Protein AF-A0A7V9P640-F1 (afdb_monomer)

Radius of gyration: 30.28 Å; Cα contacts (8 Å, |Δi|>4): 43; chains: 1; bounding box: 92×40×30 Å

Nearest PDB structures (foldseek):
  3t91-assembly1_A  TM=3.401E-01  e=7.759E+00  Bacillus s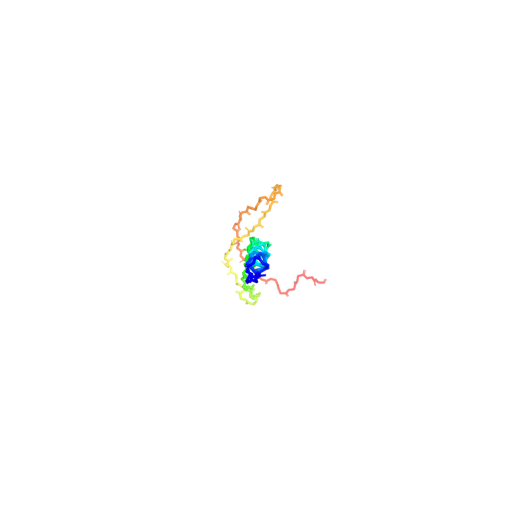ubtilis

Foldseek 3Di:
DPDDDPPVVVVVVVVVVVVVVVVVPPDPPPPPDPPDDDDDPVPDDFQDKDWDWDDPDDPDIDIDIDGHHDDDPDDDD

Sequence (77 aa):
MTRGRGQGVRVGLLALLCAGVALALSGPAFGQAACEPVMPTSDIAVGMTGTGWTVSRGRTREPFSVEVLGVLKDGVG

Structure (mmCIF, N/CA/C/O backbone):
data_AF-A0A7V9P640-F1
#
_entry.id   AF-A0A7V9P640-F1
#
loop_
_atom_site.group_PDB
_atom_site.id
_atom_site.type_symbol
_atom_site.label_atom_id
_atom_site.label_alt_id
_atom_site.label_comp_id
_atom_site.label_asym_id
_atom_site.label_entity_id
_atom_site.label_seq_id
_atom_site.pdbx_PDB_ins_code
_atom_site.Cartn_x
_atom_site.Cartn_y
_atom_site.Cartn_z
_atom_site.occupancy
_atom_site.B_iso_or_equiv
_atom_site.auth_seq_id
_atom_site.auth_comp_id
_atom_site.auth_asym_id
_atom_site.auth_atom_id
_atom_site.pdbx_PDB_model_num
ATOM 1 N N . MET A 1 1 ? 75.916 25.032 2.871 1.00 45.84 1 MET A N 1
ATOM 2 C CA . MET A 1 1 ? 74.870 24.057 3.259 1.00 45.84 1 MET A CA 1
ATOM 3 C C . MET A 1 1 ? 73.589 24.803 3.632 1.00 45.84 1 MET A C 1
ATOM 5 O O . MET A 1 1 ? 73.426 25.172 4.782 1.00 45.84 1 MET A O 1
ATOM 9 N N . THR A 1 2 ? 72.693 25.083 2.682 1.00 52.41 2 THR A N 1
ATOM 10 C CA . THR A 1 2 ? 71.398 25.750 2.963 1.00 52.41 2 THR A CA 1
ATOM 11 C C . THR A 1 2 ? 70.310 25.252 2.003 1.00 52.41 2 THR A C 1
ATOM 13 O O . THR A 1 2 ? 69.616 26.019 1.349 1.00 52.41 2 THR A O 1
ATOM 16 N N . ARG A 1 3 ? 70.149 23.929 1.887 1.00 53.72 3 ARG A N 1
ATOM 17 C CA . ARG A 1 3 ? 69.061 23.309 1.111 1.00 53.72 3 ARG A CA 1
ATOM 18 C C . ARG A 1 3 ? 68.366 22.281 2.001 1.00 53.72 3 ARG A C 1
ATOM 20 O O . ARG A 1 3 ? 68.744 21.124 2.012 1.00 53.72 3 ARG A O 1
ATOM 27 N N . GLY A 1 4 ? 67.423 22.735 2.828 1.00 55.91 4 GLY A N 1
ATOM 28 C CA . GLY A 1 4 ? 66.737 21.840 3.775 1.00 55.91 4 GLY A CA 1
ATOM 29 C C . GLY A 1 4 ? 65.420 22.348 4.366 1.00 55.91 4 GLY A C 1
ATOM 30 O O . GLY A 1 4 ? 64.615 21.548 4.819 1.00 55.91 4 GLY A O 1
ATO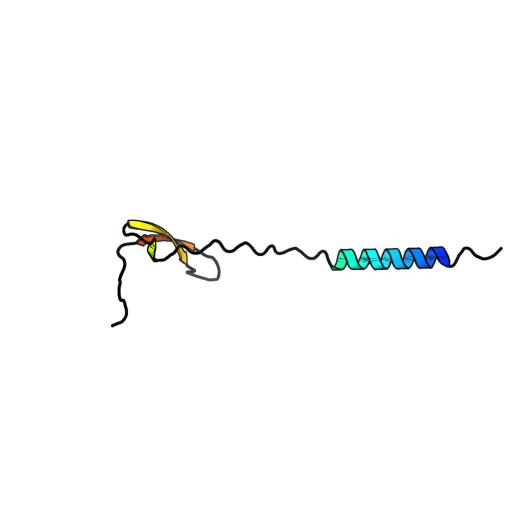M 31 N N . ARG A 1 5 ? 65.135 23.657 4.328 1.00 57.72 5 ARG A N 1
ATOM 32 C CA . ARG A 1 5 ? 63.923 24.216 4.964 1.00 57.72 5 ARG A CA 1
ATOM 33 C C . ARG A 1 5 ? 62.693 24.312 4.048 1.00 57.72 5 ARG A C 1
ATOM 35 O O . ARG A 1 5 ? 61.573 24.268 4.538 1.00 57.72 5 ARG A O 1
ATOM 42 N N . GLY A 1 6 ? 62.878 24.409 2.727 1.00 50.81 6 GLY A N 1
ATOM 43 C CA . GLY A 1 6 ? 61.777 24.661 1.781 1.00 50.81 6 GLY A CA 1
ATOM 44 C C . GLY A 1 6 ? 61.006 23.425 1.295 1.00 50.81 6 GLY A C 1
ATOM 45 O O . GLY A 1 6 ? 59.887 23.565 0.810 1.00 50.81 6 GLY A O 1
ATOM 46 N N . GLN A 1 7 ? 61.577 22.221 1.409 1.00 54.69 7 GLN A N 1
ATOM 47 C CA . GLN A 1 7 ? 60.932 20.983 0.944 1.00 54.69 7 GLN A CA 1
ATOM 48 C C . GLN A 1 7 ? 59.954 20.405 1.978 1.00 54.69 7 GLN A C 1
ATOM 50 O O . GLN A 1 7 ? 58.875 19.967 1.593 1.00 54.69 7 GLN A O 1
ATOM 55 N N . GLY A 1 8 ? 60.267 20.485 3.278 1.00 51.62 8 GLY A N 1
ATOM 56 C CA . GLY A 1 8 ? 59.386 19.975 4.340 1.00 51.62 8 GLY A CA 1
ATOM 57 C C . GLY A 1 8 ? 58.054 20.727 4.446 1.00 51.62 8 GLY A C 1
ATOM 58 O O . GLY A 1 8 ? 57.006 20.110 4.606 1.00 51.62 8 GLY A O 1
ATOM 59 N N . VAL A 1 9 ? 58.072 22.053 4.261 1.00 58.81 9 VAL A N 1
ATOM 60 C CA . VAL A 1 9 ? 56.859 22.894 4.304 1.00 58.81 9 VAL A CA 1
ATOM 61 C C . VAL A 1 9 ? 55.934 22.616 3.115 1.00 58.81 9 VAL A C 1
ATOM 63 O O . VAL A 1 9 ? 54.717 22.569 3.274 1.00 58.81 9 VAL A O 1
ATOM 66 N N . ARG A 1 10 ? 56.5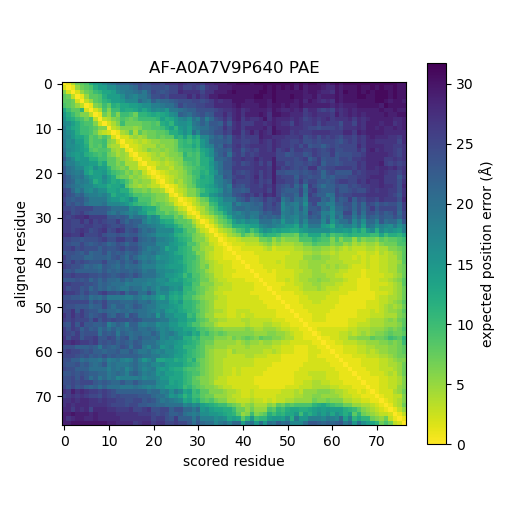01 22.382 1.923 1.00 55.88 10 ARG A N 1
ATOM 67 C CA . ARG A 1 10 ? 55.728 22.085 0.705 1.00 55.88 10 ARG A CA 1
ATOM 68 C C . ARG A 1 10 ? 55.055 20.714 0.766 1.00 55.88 10 ARG A C 1
ATOM 70 O O . ARG A 1 10 ? 53.905 20.597 0.361 1.00 55.88 10 ARG A O 1
ATOM 77 N N . VAL A 1 11 ? 55.741 19.706 1.309 1.00 60.22 11 VAL A N 1
ATOM 78 C CA . VAL A 1 11 ? 55.172 18.361 1.504 1.00 60.22 11 VAL A CA 1
ATOM 79 C C . VAL A 1 11 ? 54.086 18.376 2.585 1.00 60.22 11 VAL A C 1
ATOM 81 O O . VAL A 1 11 ? 53.025 17.793 2.383 1.00 60.22 11 VAL A O 1
ATOM 84 N N . GLY A 1 12 ? 54.300 19.103 3.689 1.00 61.19 12 GLY A N 1
ATOM 85 C CA . GLY A 1 12 ? 53.299 19.246 4.752 1.00 61.19 12 GLY A CA 1
ATOM 86 C C . GLY A 1 12 ? 52.017 19.943 4.288 1.00 61.19 12 GLY A C 1
ATOM 87 O O . GLY A 1 12 ? 50.921 19.485 4.603 1.00 61.19 12 GLY A O 1
ATOM 88 N N . LEU A 1 13 ? 52.138 21.004 3.481 1.00 62.34 13 LEU A N 1
ATOM 89 C CA . LEU A 1 13 ? 50.985 21.731 2.941 1.00 62.34 13 LEU A CA 1
ATOM 90 C C . LEU A 1 13 ? 50.175 20.885 1.945 1.00 62.34 13 LEU A C 1
ATOM 92 O O . LEU A 1 13 ? 48.947 20.902 2.001 1.00 62.34 13 LEU A O 1
ATOM 96 N N . LEU A 1 14 ? 50.837 20.115 1.070 1.00 63.34 14 LEU A N 1
ATOM 97 C CA . LEU A 1 14 ? 50.141 19.193 0.162 1.00 63.34 14 LEU A CA 1
ATOM 98 C C . LEU A 1 14 ? 49.426 18.064 0.917 1.00 63.34 14 LEU A C 1
ATOM 100 O O . LEU A 1 14 ? 48.300 17.723 0.565 1.00 63.34 14 LEU A O 1
ATOM 104 N N . ALA A 1 15 ? 50.041 17.510 1.965 1.00 62.19 15 ALA A N 1
ATOM 105 C CA . ALA A 1 15 ? 49.415 16.470 2.780 1.00 62.19 15 ALA A CA 1
ATOM 106 C C . ALA A 1 15 ? 48.162 16.988 3.514 1.00 62.19 15 ALA A C 1
ATOM 108 O O . ALA A 1 15 ? 47.143 16.300 3.550 1.00 62.19 15 ALA A O 1
ATOM 109 N N . LEU A 1 16 ? 48.211 18.221 4.032 1.00 63.75 16 LEU A N 1
ATOM 110 C CA . LEU A 1 16 ? 47.068 18.891 4.665 1.00 63.75 16 LEU A CA 1
ATOM 111 C C . LEU A 1 16 ? 45.937 19.194 3.669 1.00 63.75 16 LEU A C 1
ATOM 113 O O . LEU A 1 16 ? 44.768 18.997 3.998 1.00 63.75 16 LEU A O 1
ATOM 117 N N . LEU A 1 17 ? 46.269 19.615 2.445 1.00 67.75 17 LEU A N 1
ATOM 118 C CA . LEU A 1 17 ? 45.289 19.831 1.374 1.00 67.75 17 LEU A CA 1
ATOM 119 C C . LEU A 1 17 ? 44.601 18.524 0.953 1.00 67.75 17 LEU A C 1
ATOM 121 O O . LEU A 1 17 ? 43.377 18.489 0.848 1.00 67.75 17 LEU A O 1
ATOM 125 N N . CYS A 1 18 ? 45.356 17.437 0.771 1.00 63.22 18 CYS A N 1
ATOM 126 C CA . CYS A 1 18 ? 44.775 16.137 0.423 1.00 63.22 18 CYS A CA 1
ATOM 127 C C . CYS A 1 18 ? 43.895 15.567 1.547 1.00 63.22 18 CYS A C 1
ATOM 129 O O . CYS A 1 18 ? 42.833 15.012 1.266 1.00 63.22 18 CYS A O 1
ATOM 131 N N . ALA A 1 19 ? 44.295 15.739 2.811 1.00 64.31 19 ALA A N 1
ATOM 132 C CA . ALA A 1 19 ? 43.492 15.312 3.956 1.00 64.31 19 ALA A CA 1
ATOM 133 C C . ALA A 1 19 ? 42.179 16.108 4.071 1.00 64.31 19 ALA A C 1
ATOM 135 O O . ALA A 1 19 ? 41.127 15.523 4.321 1.00 64.31 19 ALA A O 1
ATOM 136 N N . GLY A 1 20 ? 42.213 17.423 3.826 1.00 65.75 20 GLY A N 1
ATOM 137 C CA . GLY A 1 20 ? 41.019 18.274 3.856 1.00 65.75 20 GLY A CA 1
ATOM 138 C C . GLY A 1 20 ? 39.979 17.911 2.789 1.00 65.75 20 GLY A C 1
ATOM 139 O O . GLY A 1 20 ? 38.784 17.908 3.073 1.00 65.75 20 GLY A O 1
ATOM 140 N N . VAL A 1 21 ? 40.421 17.541 1.582 1.00 65.19 21 VAL A N 1
ATOM 141 C CA . VAL A 1 21 ? 39.521 17.117 0.492 1.00 65.19 21 VAL A CA 1
ATOM 142 C C . VAL A 1 21 ? 38.837 15.785 0.813 1.00 65.19 21 VAL A C 1
ATOM 144 O O . VAL A 1 21 ? 37.640 15.646 0.574 1.00 65.19 21 VAL A O 1
ATOM 147 N N . ALA A 1 22 ? 39.556 14.827 1.406 1.00 61.41 22 ALA A N 1
ATOM 148 C CA . ALA A 1 22 ? 38.985 13.530 1.772 1.00 61.41 22 ALA A CA 1
ATOM 149 C C . ALA A 1 22 ? 37.852 13.653 2.809 1.00 61.41 22 ALA A C 1
ATOM 151 O O . ALA A 1 22 ? 36.829 12.985 2.672 1.00 61.41 22 ALA A O 1
ATOM 152 N N . LEU A 1 23 ? 37.995 14.548 3.796 1.00 61.81 23 LEU A N 1
ATOM 153 C CA . LEU A 1 23 ? 36.938 14.819 4.780 1.00 61.81 23 LEU A CA 1
ATOM 154 C C . LEU A 1 23 ? 35.756 15.617 4.201 1.00 61.81 23 LEU A C 1
ATOM 156 O O . LEU A 1 23 ? 34.634 15.477 4.678 1.00 61.81 23 LEU A O 1
ATOM 160 N N . ALA A 1 24 ? 35.971 16.441 3.172 1.00 64.94 24 ALA A N 1
ATOM 161 C CA . ALA A 1 24 ? 34.882 17.168 2.512 1.00 64.94 24 ALA A CA 1
ATOM 162 C C . ALA A 1 24 ? 33.976 16.248 1.668 1.00 64.94 24 ALA A C 1
ATOM 164 O O . ALA A 1 24 ? 32.813 16.570 1.433 1.00 64.94 24 ALA A O 1
ATOM 165 N N . LEU A 1 25 ? 34.498 15.100 1.225 1.00 64.38 25 LEU A N 1
ATOM 166 C CA . LEU A 1 25 ? 33.779 14.114 0.411 1.00 64.38 25 LEU A CA 1
ATOM 167 C C . LEU A 1 25 ? 33.078 13.029 1.245 1.00 64.38 25 LEU A C 1
ATOM 169 O O . LEU A 1 25 ? 32.254 12.292 0.707 1.00 64.38 25 LEU A O 1
ATOM 173 N N . SER A 1 26 ? 33.351 12.933 2.551 1.00 63.69 26 SER A N 1
ATOM 174 C CA . SER A 1 26 ? 32.704 11.976 3.460 1.00 63.69 26 SER A CA 1
ATOM 175 C C . SER A 1 26 ? 31.337 12.470 3.951 1.00 63.69 26 SER A C 1
ATOM 177 O O . SER A 1 26 ? 31.078 12.548 5.153 1.00 63.69 26 SER A O 1
ATOM 179 N N . GLY A 1 27 ? 30.463 12.842 3.015 1.00 71.06 27 GLY A N 1
ATOM 180 C CA . GLY A 1 27 ? 29.053 13.089 3.306 1.00 71.06 27 GLY A CA 1
ATOM 181 C C . GLY A 1 27 ? 28.329 11.790 3.684 1.00 71.06 27 GLY A C 1
ATOM 182 O O . GLY A 1 27 ? 28.787 10.703 3.321 1.00 71.06 27 GLY A O 1
ATOM 183 N N . PRO A 1 28 ? 27.196 11.865 4.404 1.00 72.19 28 PRO A N 1
ATOM 184 C CA . PRO A 1 28 ? 26.391 10.688 4.690 1.00 72.19 28 PRO A CA 1
ATOM 185 C C . PRO A 1 28 ? 25.971 10.026 3.374 1.00 72.19 28 PRO A C 1
ATOM 187 O O . PRO A 1 28 ? 25.302 10.634 2.537 1.00 72.19 28 PRO A O 1
ATOM 190 N N . ALA A 1 29 ? 26.377 8.771 3.191 1.00 71.12 29 ALA A N 1
ATOM 191 C CA . ALA A 1 29 ? 25.913 7.956 2.085 1.00 71.12 29 ALA A CA 1
ATOM 192 C C . ALA A 1 29 ? 24.443 7.602 2.339 1.00 71.12 29 ALA A C 1
ATOM 194 O O . ALA A 1 29 ? 24.129 6.671 3.081 1.00 71.12 29 ALA A O 1
ATOM 195 N N . PHE A 1 30 ? 23.527 8.360 1.738 1.00 71.56 30 PHE A N 1
ATOM 196 C CA . PHE A 1 30 ? 22.142 7.928 1.616 1.00 71.56 30 PHE A CA 1
ATOM 197 C C . PHE A 1 30 ? 22.115 6.792 0.599 1.00 71.56 30 PHE A C 1
ATOM 199 O O . PHE A 1 30 ? 22.101 7.022 -0.610 1.00 71.56 30 PHE A O 1
ATOM 206 N N . GLY A 1 31 ? 22.171 5.556 1.093 1.00 68.38 31 GLY A N 1
ATOM 207 C CA . GLY A 1 31 ? 21.918 4.392 0.259 1.00 68.38 31 GLY A CA 1
ATOM 208 C C . GLY A 1 31 ? 20.545 4.550 -0.383 1.00 68.38 31 GLY A C 1
ATOM 209 O O . GLY A 1 31 ? 19.545 4.700 0.320 1.00 68.38 31 GLY A O 1
ATOM 210 N N . GLN A 1 32 ? 20.494 4.548 -1.714 1.00 70.62 32 GLN A N 1
ATOM 211 C CA . GLN A 1 32 ? 19.233 4.355 -2.413 1.00 70.62 32 GLN A CA 1
ATOM 212 C C . GLN A 1 32 ? 18.762 2.954 -2.029 1.00 70.62 32 GLN A C 1
ATOM 214 O O . GLN A 1 32 ? 19.383 1.965 -2.416 1.00 70.62 32 GLN A O 1
ATOM 219 N N . ALA A 1 33 ? 17.725 2.865 -1.193 1.00 73.81 33 ALA A N 1
ATOM 220 C CA . ALA A 1 33 ? 17.070 1.590 -0.958 1.00 73.81 33 ALA A CA 1
ATOM 221 C C . ALA A 1 33 ? 16.642 1.052 -2.327 1.00 73.81 33 ALA A C 1
ATOM 223 O O . ALA A 1 33 ? 16.015 1.779 -3.102 1.00 73.81 33 ALA A O 1
ATOM 224 N N . ALA A 1 34 ? 17.033 -0.181 -2.645 1.00 78.75 34 ALA A N 1
ATOM 225 C CA . ALA A 1 34 ? 16.566 -0.822 -3.860 1.00 78.75 34 ALA A CA 1
ATOM 226 C C . ALA A 1 34 ? 15.033 -0.850 -3.811 1.00 78.75 34 ALA A C 1
ATOM 228 O O . ALA A 1 34 ? 14.452 -1.284 -2.814 1.00 78.75 34 ALA A O 1
ATOM 229 N N . CYS A 1 35 ? 14.382 -0.334 -4.853 1.00 80.38 35 CYS A N 1
ATOM 230 C CA . CYS A 1 35 ? 12.946 -0.512 -4.989 1.00 80.38 35 CYS A CA 1
ATOM 231 C C . CYS A 1 35 ? 12.677 -2.004 -5.168 1.00 80.38 35 CYS A C 1
ATOM 233 O O . CYS A 1 35 ? 13.201 -2.614 -6.101 1.00 80.38 35 CYS A O 1
ATOM 235 N N . GLU A 1 36 ? 11.864 -2.568 -4.281 1.00 85.44 36 GLU A N 1
ATOM 236 C CA . GLU A 1 36 ? 11.370 -3.929 -4.447 1.00 85.44 36 GLU A CA 1
ATOM 237 C C . GLU A 1 36 ? 10.595 -4.013 -5.775 1.00 85.44 36 GLU A C 1
ATOM 239 O O . GLU A 1 36 ? 9.848 -3.078 -6.103 1.00 85.44 36 GLU A O 1
ATOM 244 N N . PRO A 1 37 ? 10.768 -5.083 -6.569 1.00 90.12 37 PRO A N 1
ATOM 245 C CA . PRO A 1 37 ? 9.967 -5.300 -7.763 1.00 90.12 37 PRO A CA 1
ATOM 246 C C . PRO A 1 37 ? 8.468 -5.254 -7.447 1.00 90.12 37 PRO A C 1
ATOM 248 O O . PRO A 1 37 ? 7.984 -5.843 -6.481 1.00 90.12 37 PRO A O 1
ATOM 251 N N . VAL A 1 38 ? 7.721 -4.550 -8.298 1.00 91.94 38 VAL A N 1
ATOM 252 C CA . VAL A 1 38 ? 6.259 -4.509 -8.221 1.00 91.94 38 VAL A CA 1
ATOM 253 C C . VAL A 1 38 ? 5.704 -5.830 -8.746 1.00 91.94 38 VAL A C 1
ATOM 255 O O . VAL A 1 38 ? 6.072 -6.269 -9.835 1.00 91.94 38 VAL A O 1
ATOM 258 N N . MET A 1 39 ? 4.802 -6.445 -7.983 1.00 91.94 39 MET A N 1
ATOM 259 C CA . MET A 1 39 ? 4.115 -7.668 -8.391 1.00 91.94 39 MET A CA 1
ATOM 260 C C . MET A 1 39 ? 3.278 -7.430 -9.665 1.00 91.94 39 MET A C 1
ATOM 262 O O . MET A 1 39 ? 2.534 -6.444 -9.722 1.00 91.94 39 MET A O 1
ATOM 266 N N . PRO A 1 40 ? 3.356 -8.312 -10.678 1.00 93.69 40 PRO A N 1
ATOM 267 C CA . PRO A 1 40 ? 2.505 -8.242 -11.861 1.00 93.69 40 PRO A CA 1
ATOM 268 C C . PRO A 1 40 ? 1.014 -8.312 -11.511 1.00 93.69 40 PRO A C 1
ATOM 270 O O . PRO A 1 40 ? 0.593 -9.092 -10.660 1.00 93.69 40 PRO A O 1
ATOM 273 N N . THR A 1 41 ? 0.177 -7.548 -12.216 1.00 89.94 41 THR A N 1
ATOM 274 C CA . THR A 1 41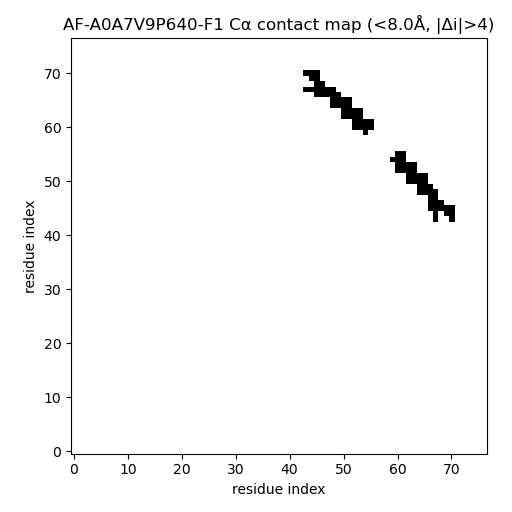 ? -1.283 -7.588 -12.011 1.00 89.94 41 THR A CA 1
ATOM 275 C C . THR A 1 41 ? -1.910 -8.920 -12.424 1.00 89.94 41 THR A C 1
ATOM 277 O O . THR A 1 41 ? -2.969 -9.267 -11.910 1.00 89.94 41 THR A O 1
ATOM 280 N N . SER A 1 42 ? -1.257 -9.682 -13.309 1.00 93.00 42 SER A N 1
ATOM 281 C CA . SER A 1 42 ? -1.652 -11.048 -13.684 1.00 93.00 42 SER A CA 1
ATOM 282 C C . SER A 1 42 ? -1.630 -12.028 -12.517 1.00 93.00 42 SER A C 1
ATOM 284 O O . SER A 1 42 ? -2.318 -13.045 -12.568 1.00 93.00 42 SER A O 1
ATOM 286 N N . ASP A 1 43 ? -0.853 -11.719 -11.480 1.00 94.94 43 ASP A N 1
ATOM 287 C CA . ASP A 1 43 ? -0.628 -12.605 -10.341 1.00 94.94 43 ASP A CA 1
ATOM 288 C C . ASP A 1 43 ? -1.620 -12.308 -9.202 1.00 94.94 43 ASP A C 1
ATOM 290 O O . ASP A 1 43 ? -1.665 -13.021 -8.200 1.00 94.94 43 ASP A O 1
ATOM 294 N N . ILE A 1 44 ? -2.454 -11.270 -9.359 1.00 94.25 44 ILE A N 1
ATOM 295 C CA . ILE A 1 44 ? -3.530 -10.932 -8.428 1.00 94.25 44 ILE A CA 1
ATOM 296 C C . ILE A 1 44 ? -4.643 -11.976 -8.525 1.00 94.25 44 ILE A C 1
ATOM 298 O O . ILE A 1 44 ? -5.206 -12.224 -9.592 1.00 94.25 44 ILE A O 1
ATOM 302 N N . ALA A 1 45 ? -5.022 -12.528 -7.374 1.00 95.00 45 ALA A N 1
ATOM 303 C CA . ALA A 1 45 ? -6.090 -13.509 -7.246 1.00 95.00 45 ALA A CA 1
ATOM 304 C C . ALA A 1 45 ? -7.120 -13.086 -6.188 1.00 95.00 45 ALA A C 1
ATOM 306 O O . ALA A 1 45 ? -6.805 -12.364 -5.242 1.00 95.00 45 ALA A O 1
ATOM 307 N N . VAL A 1 46 ? -8.358 -13.563 -6.345 1.00 96.50 46 VAL A N 1
ATOM 308 C CA . VAL A 1 46 ? -9.438 -13.359 -5.365 1.00 96.50 46 VAL A CA 1
ATOM 309 C C . VAL A 1 46 ? -9.063 -14.003 -4.028 1.00 96.50 46 VAL A C 1
ATOM 311 O O . VAL A 1 46 ? -8.508 -15.100 -4.001 1.00 96.50 46 VAL A O 1
ATOM 314 N N . GLY A 1 47 ? -9.360 -13.313 -2.928 1.00 97.25 47 GLY A N 1
ATOM 315 C CA . GLY A 1 47 ? -9.012 -13.717 -1.564 1.00 97.25 47 GLY A CA 1
ATOM 316 C C . GLY A 1 47 ? -7.575 -13.381 -1.155 1.00 97.25 47 GLY A C 1
ATOM 317 O O . GLY A 1 47 ? -7.195 -13.629 -0.013 1.00 97.25 47 GLY A O 1
ATOM 318 N N . MET A 1 48 ? -6.758 -12.808 -2.048 1.00 97.88 48 MET A N 1
ATOM 319 C CA . MET A 1 48 ? -5.421 -12.337 -1.687 1.00 97.88 48 MET A CA 1
ATOM 320 C C . MET A 1 48 ? -5.516 -11.195 -0.670 1.00 97.88 48 MET A C 1
ATOM 322 O O . MET A 1 48 ? -6.285 -10.250 -0.852 1.00 97.88 48 MET A O 1
ATOM 326 N N . THR A 1 49 ? -4.702 -11.268 0.382 1.00 98.06 49 THR A N 1
ATOM 327 C CA . THR A 1 49 ? -4.624 -10.246 1.431 1.00 98.06 49 THR A CA 1
ATOM 328 C C . THR A 1 49 ? -3.356 -9.412 1.313 1.00 98.06 49 THR A C 1
ATOM 330 O O . THR A 1 49 ? -2.324 -9.906 0.860 1.00 98.06 49 THR A O 1
ATOM 333 N N . GLY A 1 50 ? -3.389 -8.178 1.808 1.00 95.94 50 GLY A N 1
ATOM 334 C CA . GLY A 1 50 ? -2.206 -7.325 1.874 1.00 95.94 50 GLY A CA 1
ATOM 335 C C . GLY A 1 50 ? -2.323 -6.199 2.893 1.00 95.94 50 GLY A C 1
ATOM 336 O O . GLY A 1 50 ? -3.323 -6.074 3.603 1.00 95.94 50 GLY A O 1
ATOM 337 N N . THR A 1 51 ? -1.292 -5.357 2.924 1.00 97.50 51 THR A N 1
ATOM 338 C CA . THR A 1 51 ? -1.239 -4.153 3.761 1.00 97.50 51 THR A CA 1
ATOM 339 C C . THR A 1 51 ? -1.254 -2.919 2.873 1.00 97.50 51 THR A C 1
ATOM 341 O O . THR A 1 51 ? -0.288 -2.644 2.159 1.00 97.50 51 THR A O 1
ATOM 344 N N . GLY A 1 52 ? -2.342 -2.159 2.938 1.00 96.06 52 GLY A N 1
ATOM 345 C CA . GLY A 1 52 ? -2.412 -0.810 2.399 1.00 96.06 52 GLY A CA 1
ATOM 346 C C . GLY A 1 52 ? -1.785 0.197 3.361 1.00 96.06 52 GLY A C 1
ATOM 347 O O . GLY A 1 52 ? -1.739 -0.019 4.572 1.00 96.06 52 GLY A O 1
ATOM 348 N N . TRP A 1 53 ? -1.313 1.317 2.820 1.00 97.25 53 TRP A N 1
ATOM 349 C CA . TRP A 1 53 ? -0.828 2.452 3.602 1.00 97.25 53 TRP A CA 1
ATOM 350 C C . TRP A 1 53 ? -1.642 3.691 3.251 1.00 97.25 53 TRP A C 1
ATOM 352 O O . TRP A 1 53 ? -1.872 3.972 2.077 1.00 97.25 53 TRP A O 1
ATOM 362 N N . THR A 1 54 ? -2.065 4.437 4.264 1.00 97.12 54 THR A N 1
ATOM 363 C CA . THR A 1 54 ? -2.775 5.712 4.120 1.00 97.12 54 THR A CA 1
ATOM 364 C C . THR A 1 54 ? -2.122 6.788 4.987 1.00 97.12 54 THR A C 1
ATOM 366 O O . THR A 1 54 ? -1.208 6.505 5.762 1.00 97.12 54 THR A O 1
ATOM 369 N N . VAL A 1 55 ? -2.569 8.034 4.848 1.00 97.62 55 VAL A N 1
ATOM 370 C CA . VAL A 1 55 ? -2.214 9.148 5.734 1.00 97.62 55 VAL A CA 1
ATOM 371 C C . VAL A 1 55 ? -3.507 9.877 6.075 1.00 97.62 55 VAL A C 1
ATOM 373 O O . VAL A 1 55 ? -4.047 10.603 5.242 1.00 97.62 55 VAL A O 1
ATOM 376 N N . SER A 1 56 ? -4.017 9.690 7.293 1.00 95.81 56 SER A N 1
ATOM 377 C CA . SER A 1 56 ? -5.245 10.366 7.732 1.00 95.81 56 SER A CA 1
ATOM 378 C C . SER A 1 56 ? -4.995 11.832 8.116 1.00 95.81 56 SER A C 1
ATOM 380 O O . SER A 1 56 ? -5.850 12.698 7.918 1.00 95.81 56 SER A O 1
ATOM 382 N N . ARG A 1 57 ? -3.802 12.136 8.651 1.00 94.75 57 ARG A N 1
ATOM 383 C CA . ARG A 1 57 ? -3.380 13.480 9.070 1.00 94.75 57 ARG A CA 1
ATOM 384 C C . ARG A 1 57 ? -1.859 13.632 9.018 1.00 94.75 57 ARG A C 1
ATOM 386 O O . ARG A 1 57 ? -1.109 12.764 9.453 1.00 94.75 57 ARG A O 1
ATOM 393 N N . GLY A 1 58 ? -1.393 14.809 8.600 1.00 96.00 58 GLY A N 1
ATOM 394 C CA . GLY A 1 58 ? 0.028 15.153 8.644 1.00 96.00 58 GLY A CA 1
ATOM 395 C C . GLY A 1 58 ? 0.841 14.361 7.620 1.00 96.00 58 GLY A C 1
ATOM 396 O O . GLY A 1 58 ? 0.546 14.416 6.432 1.00 96.00 58 GLY A O 1
ATOM 397 N N . ARG A 1 59 ? 1.902 13.679 8.067 1.00 96.50 59 ARG A N 1
ATOM 398 C CA . ARG A 1 59 ? 2.838 12.930 7.200 1.00 96.50 59 ARG A CA 1
ATOM 399 C C . ARG A 1 59 ? 3.090 11.496 7.671 1.00 96.50 59 ARG A C 1
ATOM 401 O O . ARG A 1 59 ? 3.929 10.803 7.099 1.00 96.50 59 ARG A O 1
ATOM 408 N N . THR A 1 60 ? 2.415 11.072 8.735 1.00 96.81 60 THR A N 1
ATOM 409 C CA . THR A 1 60 ? 2.597 9.743 9.315 1.00 96.81 60 THR A CA 1
ATOM 410 C C . THR A 1 60 ? 1.778 8.742 8.521 1.00 96.81 60 THR A C 1
ATOM 412 O O . THR A 1 60 ? 0.582 8.936 8.330 1.00 96.81 60 THR A O 1
ATOM 415 N N . ARG A 1 61 ? 2.428 7.675 8.055 1.00 96.44 61 ARG A N 1
ATOM 416 C CA . ARG A 1 61 ? 1.745 6.582 7.365 1.00 96.44 61 ARG A CA 1
ATOM 417 C C . ARG A 1 61 ? 1.061 5.651 8.364 1.00 96.44 61 ARG A C 1
ATOM 419 O O . ARG A 1 61 ? 1.654 5.288 9.378 1.00 96.44 61 ARG A O 1
ATOM 426 N N . GLU A 1 62 ? -0.141 5.219 8.027 1.00 98.06 62 GLU A N 1
ATOM 427 C CA . GLU A 1 62 ? -0.978 4.321 8.820 1.00 98.06 62 GLU A CA 1
ATOM 428 C C . GLU A 1 62 ? -1.293 3.067 7.991 1.00 98.06 62 GLU A C 1
ATOM 430 O O . GLU A 1 62 ? -1.685 3.203 6.827 1.00 98.06 62 GLU A O 1
ATOM 435 N N . PRO A 1 63 ? -1.085 1.852 8.530 1.00 97.88 63 PRO A N 1
ATOM 436 C CA . PRO A 1 63 ? -1.404 0.624 7.816 1.00 97.88 63 PRO A CA 1
ATOM 437 C C . PRO A 1 63 ? -2.898 0.296 7.911 1.00 97.88 63 PRO A C 1
ATOM 439 O O . PRO A 1 63 ? -3.541 0.564 8.925 1.00 97.88 63 PRO A O 1
ATOM 442 N N . PHE A 1 64 ? -3.431 -0.365 6.887 1.00 97.81 64 PHE A N 1
ATOM 443 C CA . PHE A 1 64 ? -4.742 -1.011 6.927 1.00 97.81 64 PHE A CA 1
ATOM 444 C C . PHE A 1 64 ? -4.719 -2.325 6.142 1.00 97.81 64 PHE A C 1
ATOM 446 O O . PHE A 1 64 ? -3.925 -2.492 5.216 1.00 97.81 64 PHE A O 1
ATOM 453 N N . SER A 1 65 ? -5.581 -3.266 6.516 1.00 98.12 65 SER A N 1
ATOM 454 C CA . SER A 1 65 ? -5.686 -4.556 5.830 1.00 98.12 65 SER A CA 1
ATOM 455 C C . SER A 1 65 ? -6.521 -4.431 4.558 1.00 98.12 65 SER A C 1
ATOM 457 O O . SER A 1 65 ? -7.539 -3.740 4.546 1.00 98.12 65 SER A O 1
ATOM 459 N N . VAL A 1 66 ? -6.111 -5.13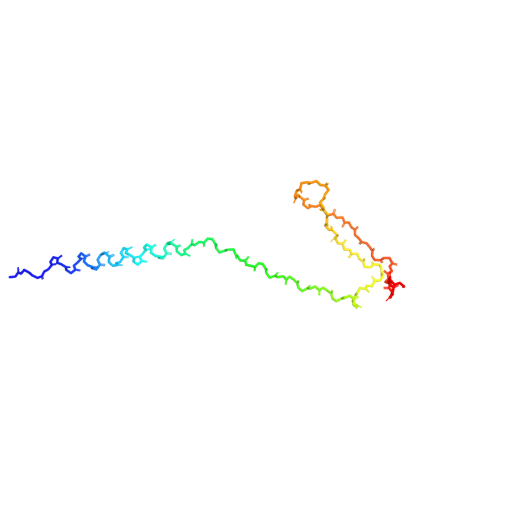2 3.505 1.00 97.75 66 VAL A N 1
ATOM 460 C CA . VAL A 1 66 ? -6.864 -5.258 2.250 1.00 97.75 66 VAL A CA 1
ATOM 461 C C . VAL A 1 66 ? -7.113 -6.717 1.905 1.00 97.75 66 VAL A C 1
ATOM 463 O O . VAL A 1 66 ? -6.289 -7.578 2.210 1.00 97.75 66 VAL A O 1
ATOM 466 N N . GLU A 1 67 ? -8.231 -6.959 1.226 1.00 98.06 67 GLU A N 1
ATOM 467 C CA . GLU A 1 67 ? -8.593 -8.231 0.605 1.00 98.06 67 GLU A CA 1
ATOM 468 C C . GLU A 1 67 ? -9.059 -7.974 -0.833 1.00 98.06 67 GLU A C 1
ATOM 470 O O . GLU A 1 67 ? -9.829 -7.046 -1.099 1.00 98.06 67 GLU A O 1
ATOM 475 N N . VAL A 1 68 ? -8.589 -8.795 -1.770 1.0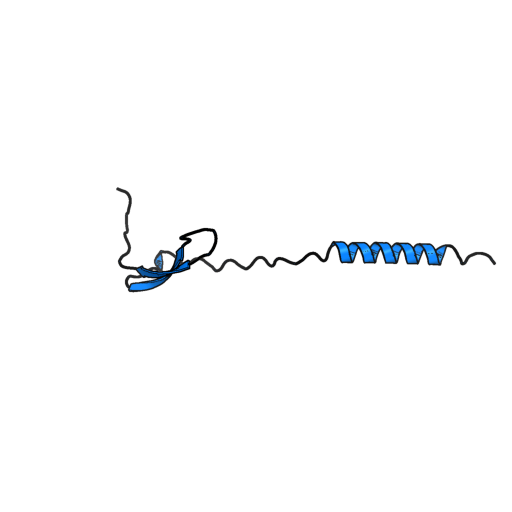0 96.69 68 VAL A N 1
ATOM 476 C CA . VAL A 1 68 ? -9.016 -8.750 -3.171 1.00 96.69 68 VAL A CA 1
ATOM 477 C C . VAL A 1 68 ? -10.338 -9.496 -3.323 1.00 96.69 68 VAL A C 1
ATOM 479 O O . VAL A 1 68 ? -10.375 -10.723 -3.327 1.00 96.69 68 VAL A O 1
ATOM 482 N N . LEU A 1 69 ? -11.427 -8.754 -3.514 1.00 96.56 69 LEU A N 1
ATOM 483 C CA . LEU A 1 69 ? -12.769 -9.332 -3.675 1.00 96.56 69 LEU A CA 1
ATOM 484 C C . LEU A 1 69 ? -13.046 -9.848 -5.097 1.00 96.56 69 LEU A C 1
ATOM 486 O O . LEU A 1 69 ? -13.924 -10.679 -5.310 1.00 96.56 69 LEU A O 1
ATOM 490 N N . GLY A 1 70 ? -12.320 -9.334 -6.087 1.00 93.31 70 GLY A N 1
ATOM 491 C CA . GLY A 1 70 ? -12.565 -9.593 -7.501 1.00 93.31 70 GLY A CA 1
ATOM 492 C C . GLY A 1 70 ? -11.577 -8.842 -8.385 1.00 93.31 70 GLY A C 1
ATOM 493 O O . GLY A 1 70 ? -10.996 -7.845 -7.960 1.00 93.31 70 GLY A O 1
ATOM 494 N N . VAL A 1 71 ? -11.407 -9.307 -9.625 1.00 91.06 71 VAL A N 1
ATOM 495 C CA . VAL A 1 71 ? -10.618 -8.614 -10.654 1.00 91.06 71 VAL A CA 1
ATOM 496 C C . VAL A 1 71 ? -11.559 -8.172 -11.765 1.00 91.06 71 VAL A C 1
ATOM 498 O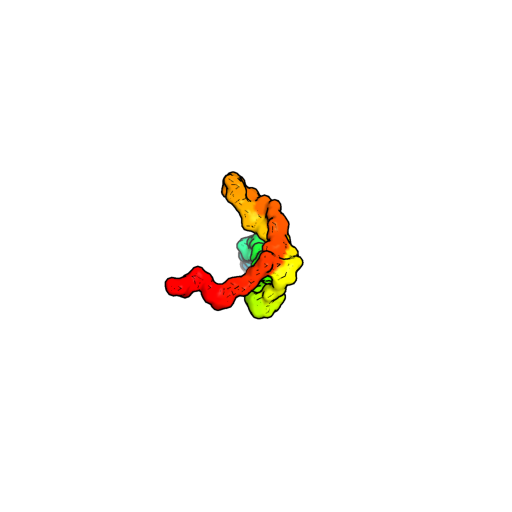 O . VAL A 1 71 ? -12.165 -9.000 -12.448 1.00 91.06 71 VAL A O 1
ATOM 501 N N . LEU A 1 72 ? -11.692 -6.858 -11.937 1.00 89.94 72 LEU A N 1
ATOM 502 C CA . LEU A 1 72 ? -12.484 -6.277 -13.013 1.00 89.94 72 LEU A CA 1
ATOM 503 C C . LEU A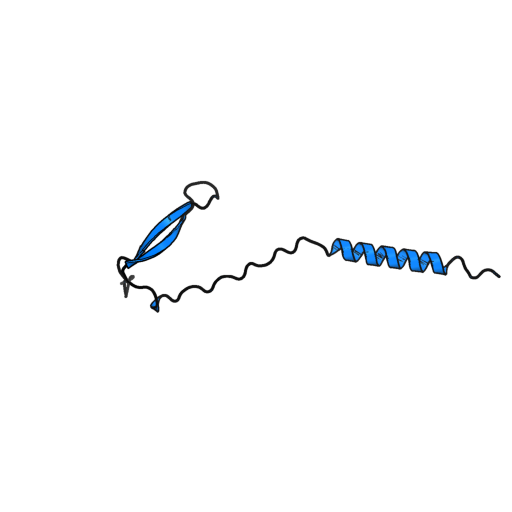 1 72 ? -11.642 -6.233 -14.295 1.00 89.94 72 LEU A C 1
ATOM 505 O O . LEU A 1 72 ? -10.554 -5.664 -14.300 1.00 89.94 72 LEU A O 1
ATOM 509 N N . LYS A 1 73 ? -12.136 -6.855 -15.371 1.00 82.44 73 LYS A N 1
ATOM 510 C CA . LYS A 1 73 ? -11.416 -6.938 -16.656 1.00 82.44 73 LYS A CA 1
ATOM 511 C C . LYS A 1 73 ? -11.476 -5.644 -17.466 1.00 82.44 73 LYS A C 1
ATOM 513 O O . LYS A 1 7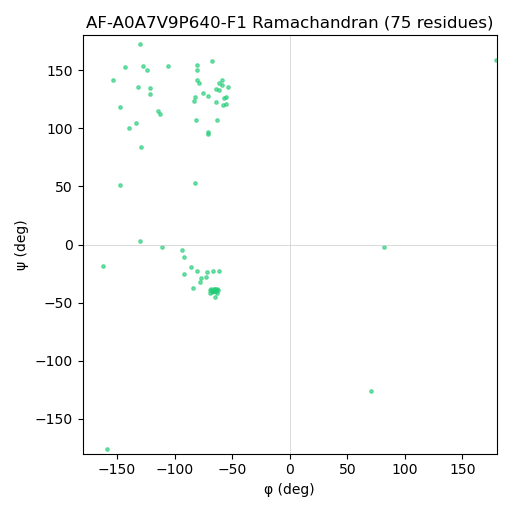3 ? -10.558 -5.380 -18.232 1.00 82.44 73 LYS A O 1
ATOM 518 N N . ASP A 1 74 ? -12.542 -4.872 -17.287 1.00 83.69 74 ASP A N 1
ATOM 519 C CA . ASP A 1 74 ? -12.755 -3.592 -17.948 1.00 83.69 74 ASP A CA 1
ATOM 520 C C . ASP A 1 74 ? -13.531 -2.662 -17.005 1.00 83.69 74 ASP A C 1
ATOM 522 O O . ASP A 1 74 ? -14.620 -3.008 -16.543 1.00 83.69 74 ASP A O 1
ATOM 526 N N . GLY A 1 75 ? -12.910 -1.542 -16.635 1.00 71.62 75 GLY A N 1
ATOM 527 C CA . GLY A 1 75 ? -13.407 -0.618 -15.611 1.00 71.62 75 GLY A CA 1
ATOM 528 C C . GLY A 1 75 ? -13.870 0.730 -16.146 1.00 71.62 75 GLY A C 1
ATOM 529 O O . GLY A 1 75 ? -14.334 1.553 -15.358 1.00 71.62 75 GLY A O 1
ATOM 530 N N . VAL A 1 76 ? -13.738 0.964 -17.454 1.00 72.56 76 VAL A N 1
ATOM 531 C CA . VAL A 1 76 ? -14.127 2.219 -18.100 1.00 72.56 76 VAL A CA 1
ATOM 532 C C . VAL A 1 76 ? -14.787 1.867 -19.430 1.00 72.56 76 VAL A C 1
ATOM 534 O O . VAL A 1 76 ? -14.101 1.543 -20.392 1.00 72.56 76 VAL A O 1
ATOM 537 N N . GLY A 1 77 ? -16.121 1.884 -19.443 1.00 54.62 77 GLY A N 1
ATOM 538 C CA . GLY A 1 77 ? -16.915 1.729 -20.665 1.00 54.62 77 GLY A CA 1
ATOM 539 C C . GLY A 1 77 ? -16.938 2.985 -21.525 1.00 54.62 77 GLY A C 1
ATOM 540 O O . GLY A 1 77 ? -16.684 4.085 -20.978 1.00 54.62 77 GLY A O 1
#

pLDDT: mean 79.2, std 16.76, range [45.84, 98.12]

Mean predicted aligned error: 14.57 Å

Secondary structure (DSSP, 8-state):
---SSHHHHHHHHHHHHHHHHHHHH-------PPPPPPPPGGG--TT-EEEEEE-SSTT--EEEEEE-----S----

Solvent-accessible surface area (backbone atoms only — not comparable to full-atom values): 5359 Å² total; per-residue (Å²): 142,89,85,75,73,72,61,60,56,54,52,51,52,50,54,52,52,55,53,54,52,57,63,72,66,66,61,87,80,78,74,78,75,78,77,76,83,79,80,62,75,87,74,66,50,69,72,43,70,50,78,46,77,46,65,94,61,92,85,56,77,42,80,44,83,44,69,34,87,67,84,81,92,76,91,76,136